Protein AF-A0A3M1CBN5-F1 (afdb_monomer)

Nearest PDB structures (foldseek):
  1etv-assembly1_B  TM=9.503E-01  e=2.773E-01  Escherichia coli
  1etk-assembly1_B  TM=9.515E-01  e=4.897E-01  Escherichia coli
  2m8g-assembly1_X  TM=6.775E-01  e=3.901E-01  Aquifex aeolicus VF5
  5ds9-assembly1_A  TM=5.139E-01  e=1.662E-01  Escherichia coli K-12

Foldseek 3Di:
DDDDDDDDDPVRVVVLVVPPVSVCLAVPPDDDDDPDDDDDDPRPPDDPDCPPDPPPPPPPCDPDDPLRVVVVLLLVLLLVVQNPLVRSCVVVVHDSVVSVVSCVVSVPDSNVSNVVVVVVVVD

pLDDT: mean 74.81, std 18.75, range [39.06, 97.5]

Sequence (123 aa):
MGLVVHAYSTFEWSRKMMDPQFLSWLNGSSAAPVLSGGGETGGAKILPFPSAGVKADREESKVKTINELERIAIENAIYEYKGNLTEAAKALGIGRATLYRKVKLYNIDPADARNKRREKKVA

Mean predicted aligned error: 16.4 Å

Structure (mmCIF, N/CA/C/O backbone):
data_AF-A0A3M1CBN5-F1
#
_entry.id   AF-A0A3M1CBN5-F1
#
loop_
_atom_site.group_PDB
_atom_site.id
_atom_site.type_symbol
_atom_site.label_atom_id
_atom_site.label_alt_id
_atom_site.label_comp_id
_atom_site.label_asym_id
_atom_site.label_entity_id
_atom_site.label_seq_id
_atom_site.pdbx_PDB_ins_code
_atom_site.Cartn_x
_atom_site.Cartn_y
_atom_site.Cartn_z
_atom_site.occupancy
_atom_site.B_iso_or_equiv
_atom_site.auth_seq_id
_atom_site.auth_comp_id
_atom_site.auth_asym_id
_atom_site.auth_atom_id
_atom_site.pdbx_PDB_model_num
ATOM 1 N N . MET A 1 1 ? -16.125 47.165 7.729 1.00 43.09 1 MET A N 1
ATOM 2 C CA . MET A 1 1 ? -15.520 45.836 7.483 1.00 43.09 1 MET A CA 1
ATOM 3 C C . MET A 1 1 ? -14.351 45.660 8.443 1.00 43.09 1 MET A C 1
ATOM 5 O O . MET A 1 1 ? -13.242 46.045 8.106 1.00 43.09 1 MET A O 1
ATOM 9 N N . GLY A 1 2 ? -14.599 45.180 9.662 1.00 52.47 2 GLY A N 1
ATOM 10 C CA . GLY A 1 2 ? -13.550 44.942 10.659 1.00 52.47 2 GLY A CA 1
ATOM 11 C C . GLY A 1 2 ? -13.657 43.514 11.179 1.00 52.47 2 GLY A C 1
ATOM 12 O O . GLY A 1 2 ? -14.747 43.087 11.547 1.00 52.47 2 GLY A O 1
ATOM 13 N N . LEU A 1 3 ? -12.553 42.769 11.156 1.00 57.75 3 LEU A N 1
ATOM 14 C CA . LEU A 1 3 ? -12.463 41.447 11.771 1.00 57.75 3 LEU A CA 1
ATOM 15 C C . LEU A 1 3 ? -12.130 41.637 13.255 1.00 57.75 3 LEU A C 1
ATOM 17 O O . LEU A 1 3 ? -11.096 42.220 13.575 1.00 57.75 3 LEU A O 1
ATOM 21 N N . VAL A 1 4 ? -12.989 41.151 14.150 1.00 65.44 4 VAL A N 1
ATOM 22 C CA . VAL A 1 4 ? -12.716 41.138 15.593 1.00 65.44 4 VAL A CA 1
ATOM 23 C C . VAL A 1 4 ? -12.204 39.752 15.965 1.00 65.44 4 VAL A C 1
ATOM 25 O O . VAL A 1 4 ? -12.906 38.758 15.789 1.00 65.44 4 VAL A O 1
ATOM 28 N N . VAL A 1 5 ? -10.966 39.682 16.451 1.00 72.25 5 VAL A N 1
ATOM 29 C CA . VAL A 1 5 ? -10.344 38.440 16.923 1.00 72.25 5 VAL A CA 1
ATOM 30 C C . VAL A 1 5 ? -10.367 38.445 18.445 1.00 72.25 5 VAL A C 1
ATOM 32 O O . VAL A 1 5 ? -9.836 39.359 19.072 1.00 72.25 5 VAL A O 1
ATOM 35 N N . HIS A 1 6 ? -10.970 37.418 19.040 1.00 78.06 6 HIS A N 1
ATOM 36 C CA . HIS A 1 6 ? -10.927 37.197 20.482 1.00 78.06 6 HIS A CA 1
ATOM 37 C C . HIS A 1 6 ? -9.929 36.084 20.798 1.00 78.06 6 HIS A C 1
ATOM 39 O O . HIS A 1 6 ? -10.067 34.966 20.305 1.00 78.06 6 HIS A O 1
ATOM 45 N N . ALA A 1 7 ? -8.935 36.389 21.629 1.00 82.50 7 ALA A N 1
ATOM 46 C CA . ALA A 1 7 ? -8.045 35.394 22.211 1.00 82.50 7 ALA A CA 1
ATOM 47 C C . ALA A 1 7 ? -8.586 34.982 23.583 1.00 82.50 7 ALA A C 1
ATOM 49 O O . ALA A 1 7 ? -8.984 35.835 24.377 1.00 82.50 7 ALA A O 1
ATOM 50 N N . TYR A 1 8 ? -8.591 33.681 23.854 1.00 84.12 8 TYR A N 1
ATOM 51 C CA . TYR A 1 8 ? -8.986 33.123 25.142 1.00 84.12 8 TYR A CA 1
ATOM 52 C C . TYR A 1 8 ? -7.855 32.258 25.680 1.00 84.12 8 TYR A C 1
ATOM 54 O O . TYR A 1 8 ? -7.210 31.531 24.920 1.00 84.12 8 TYR A O 1
ATOM 62 N N . SER A 1 9 ? -7.636 32.299 26.991 1.00 90.69 9 SER A N 1
ATOM 63 C CA . SER A 1 9 ? -6.824 31.278 27.650 1.00 90.69 9 SER A CA 1
ATOM 64 C C . SER A 1 9 ? -7.533 29.917 27.625 1.00 90.69 9 SER A C 1
ATOM 66 O O . SER A 1 9 ? -8.752 29.825 27.451 1.00 90.69 9 SER A O 1
ATOM 68 N N . THR A 1 10 ? -6.781 28.836 27.840 1.00 83.19 10 THR A N 1
ATOM 69 C CA . THR A 1 10 ? -7.328 27.467 27.880 1.00 83.19 10 THR A CA 1
ATOM 70 C C . THR A 1 10 ? -8.417 27.305 28.947 1.00 83.19 10 THR A C 1
ATOM 72 O O . THR A 1 10 ? -9.422 26.631 28.716 1.00 83.19 10 THR A O 1
ATOM 75 N N . PHE A 1 11 ? -8.255 27.964 30.098 1.00 87.88 11 PHE A N 1
ATOM 76 C CA . PHE A 1 11 ? -9.223 27.928 31.192 1.00 87.88 11 PHE A CA 1
ATOM 77 C C . PHE A 1 11 ? -10.498 28.718 30.873 1.00 87.88 11 PHE A C 1
ATOM 79 O O . PHE A 1 11 ? -11.605 28.221 31.083 1.00 87.88 11 PHE A O 1
ATOM 86 N N . GLU A 1 12 ? -10.365 29.923 30.318 1.00 82.38 12 GLU A N 1
ATOM 87 C CA . GLU A 1 12 ? -11.518 30.733 29.909 1.00 82.38 12 GLU A CA 1
ATOM 88 C C . GLU A 1 12 ? -12.314 30.062 28.795 1.00 82.38 12 GLU A C 1
ATOM 90 O O . GLU A 1 12 ? -13.541 30.083 28.828 1.00 82.38 12 GLU A O 1
ATOM 95 N N . TRP A 1 13 ? -11.628 29.424 27.843 1.00 84.31 13 TRP A N 1
ATOM 96 C CA . TRP A 1 13 ? -12.266 28.655 26.780 1.00 84.31 13 TRP A CA 1
ATOM 97 C C . TRP A 1 13 ? -13.092 27.493 27.339 1.00 84.31 13 TRP A C 1
ATOM 99 O O . TRP A 1 13 ? -14.258 27.336 26.986 1.00 84.31 13 TRP A O 1
ATOM 109 N N . SER A 1 14 ? -12.514 26.717 28.262 1.00 85.44 14 SER A N 1
ATOM 110 C CA . SER A 1 14 ? -13.203 25.606 28.931 1.00 85.44 14 SER A CA 1
ATOM 111 C C . SER A 1 14 ? -14.436 26.083 29.704 1.00 85.44 14 SER A C 1
ATOM 113 O O . SER A 1 14 ? -15.520 25.514 29.586 1.00 85.44 14 SER A O 1
ATOM 115 N N . ARG A 1 15 ? -14.308 27.196 30.434 1.00 85.25 15 ARG A N 1
ATOM 116 C CA . ARG A 1 15 ? -15.423 27.789 31.175 1.00 85.25 15 ARG A CA 1
ATOM 117 C C . ARG A 1 15 ? -16.523 28.310 30.250 1.00 85.25 15 ARG A C 1
ATOM 119 O O . ARG A 1 15 ? -17.696 28.114 30.543 1.00 85.25 15 ARG A O 1
ATOM 126 N N . LYS A 1 16 ? -16.164 28.950 29.135 1.00 80.88 16 LYS A N 1
ATOM 127 C CA . LYS A 1 16 ? -17.125 29.455 28.145 1.00 80.88 16 LYS A CA 1
ATOM 128 C C . LYS A 1 16 ? -17.818 28.332 27.376 1.00 80.88 16 LYS A C 1
ATOM 130 O O . LYS A 1 16 ? -18.997 28.457 27.087 1.00 80.88 16 LYS A O 1
ATOM 135 N N . MET A 1 17 ? -17.148 27.209 27.118 1.00 78.75 17 MET A N 1
ATOM 136 C CA . MET A 1 17 ? -17.770 26.005 26.543 1.00 78.75 17 MET A CA 1
ATOM 137 C C . MET A 1 17 ? -18.893 25.422 27.417 1.00 78.75 17 MET A C 1
ATOM 139 O O . MET A 1 17 ? -19.701 24.648 26.919 1.00 78.75 17 MET A O 1
ATOM 143 N N . MET A 1 18 ? -18.968 25.780 28.701 1.00 79.06 18 MET A N 1
ATOM 144 C CA . MET A 1 18 ? -20.075 25.399 29.587 1.00 79.06 18 MET A CA 1
ATOM 145 C C . MET A 1 18 ? -21.245 26.400 29.546 1.00 79.06 18 MET A C 1
ATOM 147 O O . MET A 1 18 ? -22.290 26.130 30.132 1.00 79.06 18 MET A O 1
ATOM 151 N N . ASP A 1 19 ? -21.087 27.550 28.880 1.00 79.06 19 ASP A N 1
ATOM 152 C CA . ASP A 1 19 ? -22.127 28.568 28.726 1.00 79.06 19 ASP A CA 1
ATOM 153 C C . ASP A 1 19 ? -22.982 28.277 27.473 1.00 79.06 19 ASP A C 1
ATOM 155 O O . ASP A 1 19 ? -22.473 28.331 26.345 1.00 79.06 19 ASP A O 1
ATOM 159 N N . PRO A 1 20 ? -24.294 28.010 27.625 1.00 72.25 20 PRO A N 1
ATOM 160 C CA . PRO A 1 20 ? -25.192 27.751 26.501 1.00 72.25 20 PRO A CA 1
ATOM 161 C C . PRO A 1 20 ? -25.256 28.893 25.476 1.00 72.25 20 PRO A C 1
ATOM 163 O O . PRO A 1 20 ? -25.473 28.644 24.290 1.00 72.25 20 PRO A O 1
ATOM 166 N N . GLN A 1 21 ? -25.057 30.144 25.907 1.00 71.81 21 GLN A N 1
ATOM 167 C CA . GLN A 1 21 ? -25.093 31.308 25.017 1.00 71.81 21 GLN A CA 1
ATOM 168 C C . GLN A 1 21 ? -23.837 31.385 24.148 1.00 71.81 21 GLN A C 1
ATOM 170 O O . GLN A 1 21 ? -23.920 31.654 22.949 1.00 71.81 21 GLN A O 1
ATOM 175 N N . PHE A 1 22 ? -22.676 31.073 24.727 1.00 75.31 22 PHE A N 1
ATOM 176 C CA . PHE A 1 22 ? -21.420 30.980 23.988 1.00 75.31 22 PHE A CA 1
ATOM 177 C C . PHE A 1 22 ? -21.443 29.829 22.979 1.00 75.31 22 PHE A C 1
ATOM 179 O O . PHE A 1 22 ? -21.022 30.001 21.838 1.00 75.31 22 PHE A O 1
ATOM 186 N N . LEU A 1 23 ? -22.000 28.676 23.359 1.00 66.94 23 LEU A N 1
ATOM 187 C CA . LEU A 1 23 ? -22.176 27.546 22.445 1.00 66.94 23 LEU A CA 1
ATOM 188 C C . LEU A 1 23 ? -23.135 27.869 21.289 1.00 66.94 23 LEU A C 1
ATOM 190 O O . LEU A 1 23 ? -22.876 27.470 20.156 1.00 66.94 23 LEU A O 1
ATOM 194 N N . SER A 1 24 ? -24.211 28.619 21.546 1.00 66.50 24 SER A N 1
ATOM 195 C CA . SER A 1 24 ? -25.129 29.102 20.502 1.00 66.50 24 SER A CA 1
ATOM 196 C C . SER A 1 24 ? -24.437 30.065 19.525 1.00 66.50 24 SER A C 1
ATOM 198 O O . SER A 1 24 ? -24.616 29.963 18.310 1.00 66.50 24 SER A O 1
ATOM 200 N N . TRP A 1 25 ? -23.580 30.949 20.048 1.00 66.31 25 TRP A N 1
ATOM 201 C CA . TRP A 1 25 ? -22.747 31.858 19.256 1.00 66.31 25 TRP A CA 1
ATOM 202 C C . TRP A 1 25 ? -21.706 31.120 18.394 1.00 66.31 25 TRP A C 1
ATOM 204 O O . TRP A 1 25 ? -2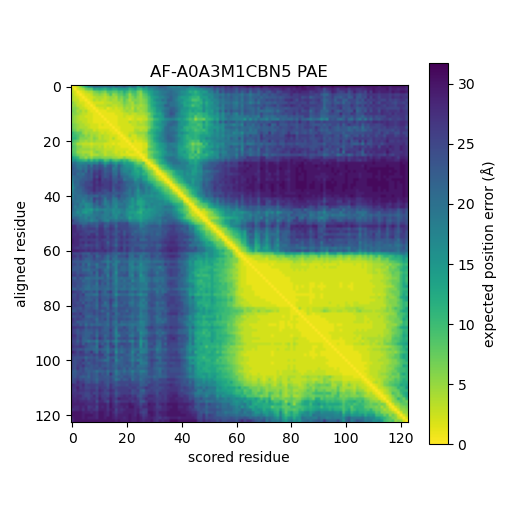1.491 31.505 17.245 1.00 66.31 25 TRP A O 1
ATOM 214 N N . LEU A 1 26 ? -21.105 30.038 18.907 1.00 68.50 26 LEU A N 1
ATOM 215 C CA . LEU A 1 26 ? -20.178 29.180 18.155 1.00 68.50 26 LEU A CA 1
ATOM 216 C C . LEU A 1 26 ? -20.888 28.342 17.077 1.00 68.50 26 LEU A C 1
ATOM 218 O O . LEU A 1 26 ? -20.392 28.232 15.959 1.00 68.50 26 LEU A O 1
ATOM 222 N N . ASN A 1 27 ? -22.046 27.756 17.391 1.00 65.00 27 ASN A N 1
ATOM 223 C CA . ASN A 1 27 ? -22.765 26.854 16.482 1.00 65.00 27 ASN A CA 1
ATOM 224 C C . ASN A 1 27 ? -23.556 27.574 15.383 1.00 65.00 27 ASN A C 1
ATOM 226 O O . ASN A 1 27 ? -24.178 26.909 14.556 1.00 65.00 27 ASN A O 1
ATOM 230 N N . GLY A 1 28 ? -23.525 28.910 15.350 1.00 61.81 28 GLY A N 1
ATOM 231 C CA . GLY A 1 28 ? -24.075 29.683 14.244 1.00 61.81 28 GLY A CA 1
ATOM 232 C C . GLY A 1 28 ? -25.560 29.416 14.008 1.00 61.81 28 GLY A C 1
ATOM 233 O O . GLY A 1 28 ? -25.963 29.230 12.863 1.00 61.81 28 GLY A O 1
ATOM 234 N N . SER A 1 29 ? -26.384 29.402 15.063 1.00 53.50 29 SER A N 1
ATOM 235 C CA . SER A 1 29 ? -27.849 29.376 14.929 1.00 53.50 29 SER A CA 1
ATOM 236 C C . SER A 1 29 ? -28.389 30.724 14.430 1.00 53.50 29 SER A C 1
ATOM 238 O O . SER A 1 29 ? -29.187 31.387 15.085 1.00 53.50 29 S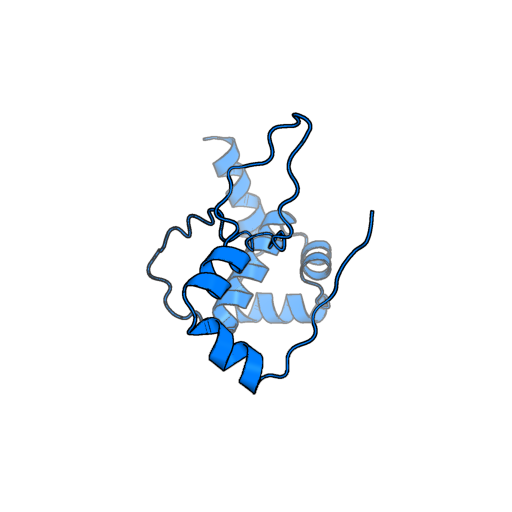ER A O 1
ATOM 240 N N . SER A 1 30 ? -27.965 31.128 13.238 1.00 48.47 30 SER A N 1
ATOM 241 C CA . SER A 1 30 ? -28.769 31.911 12.313 1.00 48.47 30 SER A CA 1
ATOM 242 C C . SER A 1 30 ? -28.591 31.288 10.930 1.00 48.47 30 SER A C 1
ATOM 244 O O . SER A 1 30 ? -27.500 30.876 10.541 1.00 48.47 30 SER A O 1
ATOM 246 N N . ALA A 1 31 ? -29.723 31.098 10.257 1.00 42.22 31 ALA A N 1
ATOM 247 C CA . ALA A 1 31 ? -29.880 30.310 9.045 1.00 42.22 31 ALA A CA 1
ATOM 248 C C . ALA A 1 31 ? -28.803 30.578 7.976 1.00 42.22 31 ALA A C 1
ATOM 250 O O . ALA A 1 31 ? -28.245 31.670 7.880 1.00 42.22 31 ALA A O 1
ATOM 251 N N . ALA A 1 32 ? -28.556 29.549 7.161 1.00 41.06 32 ALA A N 1
ATOM 252 C CA . ALA A 1 32 ? -27.677 29.541 5.994 1.00 41.06 32 ALA A CA 1
ATOM 253 C C . ALA A 1 32 ? -27.636 30.885 5.231 1.00 41.06 32 ALA A C 1
ATOM 255 O O . ALA A 1 32 ? -28.662 31.557 5.114 1.00 41.06 32 ALA A O 1
ATOM 256 N N . PRO A 1 33 ? -26.484 31.273 4.652 1.00 43.47 33 PRO A N 1
ATOM 257 C CA . PRO A 1 33 ? -26.355 32.561 3.989 1.00 43.47 33 PRO A CA 1
ATOM 258 C C . PRO A 1 33 ? -27.233 32.601 2.730 1.00 43.47 33 PRO A C 1
ATOM 260 O O . PRO A 1 33 ? -26.861 32.078 1.683 1.00 43.47 33 PRO A O 1
ATOM 263 N N . VAL A 1 34 ? -28.389 33.255 2.827 1.00 40.31 34 VAL A N 1
ATOM 264 C CA . VAL A 1 34 ? -29.068 33.857 1.679 1.00 40.31 34 VAL A CA 1
ATOM 265 C C . VAL A 1 34 ? -28.368 35.185 1.403 1.00 40.31 34 VAL A C 1
ATOM 267 O O . VAL A 1 34 ? -28.182 36.000 2.305 1.00 40.31 34 VAL A O 1
ATOM 270 N N . LEU A 1 35 ? -27.961 35.399 0.152 1.00 39.34 35 LEU A N 1
ATOM 271 C CA . LEU A 1 35 ? -27.489 36.690 -0.337 1.00 39.34 35 LEU A CA 1
ATOM 272 C C . LEU A 1 35 ? -28.685 37.653 -0.397 1.00 39.34 35 LEU A C 1
ATOM 274 O O . LEU A 1 35 ? -29.315 37.811 -1.436 1.00 39.34 35 LEU A O 1
ATOM 278 N N . SER A 1 36 ? -29.029 38.263 0.732 1.00 39.06 36 SER A N 1
ATOM 279 C CA . SER A 1 36 ? -29.925 39.413 0.789 1.00 39.06 36 SER A CA 1
ATOM 280 C C . SER A 1 36 ? -29.440 40.347 1.888 1.00 39.06 36 SER A C 1
ATOM 282 O O . SER A 1 36 ? -29.029 39.904 2.959 1.00 39.06 36 SER A O 1
ATOM 284 N N . GLY A 1 37 ? -29.376 41.632 1.557 1.00 40.97 37 GLY A N 1
ATOM 285 C CA . GLY A 1 37 ? -28.742 42.659 2.368 1.00 40.97 37 GLY A CA 1
ATOM 286 C C . GLY A 1 37 ? -29.373 42.852 3.747 1.00 40.97 37 GLY A C 1
ATOM 287 O O . GLY A 1 37 ? -30.565 42.641 3.943 1.00 40.97 37 GLY A O 1
ATOM 288 N N . GLY A 1 38 ? -28.542 43.348 4.665 1.00 45.69 38 GLY A N 1
ATOM 289 C CA . GLY A 1 38 ? -28.954 43.916 5.948 1.00 45.69 38 GLY A CA 1
ATOM 290 C C . GLY A 1 38 ? -29.064 42.893 7.076 1.00 45.69 38 GLY A C 1
ATOM 291 O O . GLY A 1 38 ? -30.037 42.156 7.166 1.00 45.69 38 GLY A O 1
ATOM 292 N N . GLY A 1 39 ? -28.083 42.888 7.980 1.00 40.12 39 GLY A N 1
ATOM 293 C CA . GLY A 1 39 ? -28.158 42.104 9.212 1.00 40.12 39 GLY A CA 1
ATOM 294 C C . GLY A 1 39 ? -26.805 41.949 9.888 1.00 40.12 39 GLY A C 1
ATOM 295 O O . GLY A 1 39 ? -26.034 41.052 9.559 1.00 40.12 39 GLY A O 1
ATOM 296 N N . GLU A 1 40 ? -26.512 42.839 10.831 1.00 51.81 40 GLU A N 1
ATOM 297 C CA . GLU A 1 40 ? -25.357 42.750 11.717 1.00 51.81 40 GLU A CA 1
ATOM 298 C C . GLU A 1 40 ? -25.563 41.605 12.719 1.00 51.81 40 GLU A C 1
ATOM 300 O O . GLU A 1 40 ? -26.308 41.743 13.684 1.00 51.81 40 GLU A O 1
ATOM 305 N N . THR A 1 41 ? -24.898 40.466 12.524 1.00 44.41 41 THR A N 1
ATOM 306 C CA . THR A 1 41 ? -24.715 39.481 13.599 1.00 44.41 41 THR A CA 1
ATOM 307 C C . THR A 1 41 ? -23.279 38.982 13.583 1.00 44.41 41 THR A C 1
ATOM 309 O O . THR A 1 41 ? -22.884 38.203 12.714 1.00 44.41 41 THR A O 1
ATOM 312 N N . GLY A 1 42 ? -22.490 39.460 14.548 1.00 52.03 42 GLY A N 1
ATOM 313 C CA . GLY A 1 42 ? -21.107 39.055 14.798 1.00 52.03 42 GLY A CA 1
ATOM 314 C C . GLY A 1 42 ? -21.004 37.646 15.381 1.00 52.03 42 GLY A C 1
ATOM 315 O O . GLY A 1 42 ? -20.533 37.487 16.500 1.00 52.03 42 GLY A O 1
ATOM 316 N N . GLY A 1 43 ? -21.467 36.637 14.644 1.00 53.41 43 GLY A N 1
ATOM 317 C CA . GLY A 1 43 ? -21.250 35.219 14.932 1.00 53.41 43 GLY A CA 1
ATOM 318 C C . GLY A 1 43 ? -20.019 34.712 14.188 1.00 53.41 43 GLY A C 1
ATOM 319 O O . GLY A 1 43 ? -19.869 34.965 12.990 1.00 53.41 43 GLY A O 1
ATOM 320 N N . ALA A 1 44 ? -19.117 34.011 14.875 1.00 53.62 44 ALA A N 1
ATOM 321 C CA . ALA A 1 44 ? -17.993 33.360 14.214 1.00 53.62 44 ALA A CA 1
ATOM 322 C C . ALA A 1 44 ? -18.528 32.301 13.232 1.00 53.62 44 ALA A C 1
ATOM 324 O O . ALA A 1 44 ? -19.191 31.352 13.638 1.00 53.62 44 ALA A O 1
ATOM 325 N N . LYS A 1 45 ? -18.235 32.440 11.931 1.00 61.75 45 LYS A N 1
ATOM 326 C CA . LYS A 1 45 ? -18.476 31.372 10.949 1.00 61.75 45 LYS A CA 1
ATOM 327 C C . LYS A 1 45 ? -17.493 30.233 11.208 1.00 61.75 45 LYS A C 1
ATOM 329 O O . LYS A 1 45 ? -16.419 30.192 10.612 1.00 61.75 45 LYS A O 1
ATOM 334 N N . ILE A 1 46 ? -17.848 29.311 12.095 1.00 60.34 46 ILE A N 1
ATOM 335 C CA . ILE A 1 46 ? -17.144 28.036 12.197 1.00 60.34 46 ILE A CA 1
ATOM 336 C C . ILE A 1 46 ? -17.561 27.214 10.984 1.00 60.34 46 ILE A C 1
ATOM 338 O O . ILE A 1 46 ? -18.732 26.877 10.821 1.00 60.34 46 ILE A O 1
ATOM 342 N N . LEU A 1 47 ? -16.609 26.914 10.103 1.00 64.44 47 LEU A N 1
ATOM 343 C CA . LEU A 1 47 ? -16.824 25.887 9.095 1.00 64.44 47 LEU A CA 1
ATOM 344 C C . LEU A 1 47 ? -16.867 24.551 9.846 1.00 64.44 47 LEU A C 1
ATOM 346 O O . LEU A 1 47 ? -15.854 24.193 10.456 1.00 64.44 47 LEU A O 1
ATOM 350 N N . PRO A 1 48 ? -17.998 23.821 9.860 1.00 62.28 48 PRO A N 1
ATOM 351 C CA . PRO A 1 48 ? -17.997 22.478 10.411 1.00 62.28 48 PRO A CA 1
ATOM 352 C C . PRO A 1 48 ? -16.947 21.673 9.647 1.00 62.28 48 PRO A C 1
ATOM 354 O O . PRO A 1 48 ? -16.907 21.709 8.413 1.00 62.28 48 PRO A O 1
ATOM 357 N N . PHE A 1 49 ? -16.077 20.965 10.373 1.00 56.41 49 PHE A N 1
ATOM 358 C CA . PHE A 1 49 ? -15.207 19.988 9.730 1.00 56.41 49 PHE A CA 1
ATOM 359 C C . PHE A 1 49 ? -16.093 19.061 8.897 1.00 56.41 49 PHE A C 1
ATOM 361 O O . PHE A 1 49 ? -17.153 18.661 9.390 1.00 56.41 49 PHE A O 1
ATOM 368 N N . PRO A 1 50 ? -15.710 18.726 7.655 1.00 62.53 50 PRO A N 1
ATOM 369 C CA . PRO A 1 50 ? -16.461 17.781 6.853 1.00 62.53 50 PRO A CA 1
ATOM 370 C C . PRO A 1 50 ? -16.408 16.407 7.535 1.00 62.53 50 PRO A C 1
ATOM 372 O O . PRO A 1 50 ? -15.581 15.565 7.215 1.00 62.53 50 PRO A O 1
ATOM 375 N N . SER A 1 51 ? -17.314 16.163 8.482 1.00 57.91 51 SER A N 1
ATOM 376 C CA . SER A 1 51 ? -17.707 14.818 8.908 1.00 57.91 51 SER A CA 1
ATOM 377 C C . SER A 1 51 ? -18.703 14.207 7.918 1.00 57.91 51 SER A C 1
ATOM 379 O O . SER A 1 51 ? -19.216 13.111 8.136 1.00 57.91 51 SER A O 1
ATOM 381 N N . ALA A 1 52 ? -18.977 14.924 6.820 1.00 52.50 52 ALA A N 1
ATOM 382 C CA . ALA A 1 52 ? -19.868 14.535 5.751 1.00 52.50 52 ALA A CA 1
ATOM 383 C C . ALA A 1 52 ? -19.436 13.197 5.136 1.00 52.50 52 ALA A C 1
ATOM 385 O O . ALA A 1 52 ? -18.587 13.128 4.253 1.00 52.50 52 ALA A O 1
ATOM 386 N N . GLY A 1 53 ? -20.098 12.132 5.579 1.00 52.09 53 GLY A N 1
ATOM 387 C CA . GLY A 1 53 ? -20.569 11.104 4.664 1.00 52.09 53 GLY A CA 1
ATOM 388 C C . GLY A 1 53 ? -19.527 10.139 4.117 1.00 52.09 53 GLY A C 1
ATOM 389 O O . GLY A 1 53 ? -19.770 9.569 3.055 1.00 52.09 53 GLY A O 1
ATOM 390 N N . VAL A 1 54 ? -18.446 9.842 4.844 1.00 53.97 54 VAL A N 1
ATOM 391 C CA . VAL A 1 54 ? -17.874 8.500 4.688 1.00 53.97 54 VAL A CA 1
ATOM 392 C C . VAL A 1 54 ? -18.923 7.564 5.278 1.00 53.97 54 VAL A C 1
ATOM 394 O O . VAL A 1 54 ? -18.973 7.346 6.489 1.00 53.97 54 VAL A O 1
ATOM 397 N N . LYS A 1 55 ? -19.814 7.049 4.422 1.00 53.88 55 LYS A N 1
ATOM 398 C CA . LYS A 1 55 ? -20.454 5.757 4.653 1.00 53.88 55 LYS A CA 1
ATOM 399 C C . LYS A 1 55 ? -19.297 4.771 4.731 1.00 53.88 55 LYS A C 1
ATOM 401 O O . LYS A 1 55 ? -18.901 4.176 3.742 1.00 53.88 55 LYS A O 1
ATOM 406 N N . ALA A 1 56 ? -18.650 4.727 5.890 1.00 54.72 56 ALA A N 1
ATOM 407 C CA . ALA A 1 56 ? -17.830 3.609 6.254 1.00 54.72 56 ALA A CA 1
ATOM 408 C C . ALA A 1 56 ? -18.858 2.501 6.337 1.00 54.72 56 ALA A C 1
ATOM 410 O O . ALA A 1 56 ? -19.642 2.449 7.288 1.00 54.72 56 ALA A O 1
ATOM 411 N N . ASP A 1 57 ? -18.930 1.716 5.272 1.00 52.78 57 ASP A N 1
ATOM 412 C CA . ASP A 1 57 ? -19.435 0.364 5.314 1.00 52.78 57 ASP A CA 1
ATOM 413 C C . ASP A 1 57 ? -18.693 -0.248 6.501 1.00 52.78 57 ASP A C 1
ATOM 415 O O . ASP A 1 57 ? -17.518 -0.604 6.406 1.00 52.78 57 ASP A O 1
ATOM 419 N N . ARG A 1 58 ? -19.304 -0.184 7.690 1.00 53.25 58 ARG A N 1
ATOM 420 C CA . ARG A 1 58 ? -18.752 -0.756 8.911 1.00 53.25 58 ARG A CA 1
ATOM 421 C C . ARG A 1 58 ? -18.933 -2.258 8.760 1.00 53.25 58 ARG A C 1
ATOM 423 O O . ARG A 1 58 ? -19.723 -2.871 9.465 1.00 53.25 58 ARG A O 1
ATOM 430 N N . GLU A 1 59 ? -18.204 -2.840 7.811 1.00 60.59 59 GLU A N 1
ATOM 431 C CA . GLU A 1 59 ? -17.605 -4.133 8.050 1.00 60.59 59 GLU A CA 1
ATOM 432 C C . GLU A 1 59 ? -16.863 -3.961 9.369 1.00 60.59 59 GLU A C 1
ATOM 434 O O . GLU A 1 59 ? -16.040 -3.052 9.506 1.00 60.59 59 GLU A O 1
ATOM 439 N N . GLU A 1 60 ? -17.295 -4.727 10.363 1.00 59.41 60 GLU A N 1
ATOM 440 C CA . GLU A 1 60 ? -16.762 -4.790 11.713 1.00 59.41 60 GLU A CA 1
ATOM 441 C C . GLU A 1 60 ? -15.253 -4.536 11.673 1.00 59.41 60 GLU A C 1
ATOM 443 O O . GLU A 1 60 ? -14.476 -5.379 11.223 1.00 59.41 60 GLU A O 1
ATOM 448 N N . SER A 1 61 ? -14.848 -3.303 12.006 1.00 63.50 61 SER A N 1
ATOM 449 C CA . SER A 1 61 ? -13.499 -2.813 11.744 1.00 63.50 61 SER A CA 1
ATOM 450 C C . SER A 1 61 ? -12.571 -3.423 12.780 1.00 63.50 61 SER A C 1
ATOM 452 O O . SER A 1 61 ? -12.161 -2.776 13.746 1.00 63.50 61 SER A O 1
ATOM 454 N N . LYS A 1 62 ? -12.292 -4.714 12.616 1.00 79.88 62 LYS A N 1
ATOM 455 C CA . LYS A 1 62 ? -11.293 -5.420 13.388 1.00 79.88 62 LYS A CA 1
ATOM 456 C C . LYS A 1 62 ? -9.988 -4.670 13.191 1.00 79.88 62 LYS A C 1
ATOM 458 O O . LYS A 1 62 ? -9.641 -4.292 12.069 1.00 79.88 62 LYS A O 1
ATOM 463 N N . VAL A 1 63 ? -9.285 -4.424 14.291 1.00 85.69 63 VAL A N 1
ATOM 464 C CA . VAL A 1 63 ? -7.979 -3.771 14.248 1.00 85.69 63 VAL A CA 1
ATOM 465 C C . VAL A 1 63 ? -7.060 -4.645 13.399 1.00 85.69 63 VAL A C 1
ATOM 467 O O . VAL A 1 63 ? -6.679 -5.742 13.810 1.00 85.69 63 VAL A O 1
ATOM 470 N N . LYS A 1 64 ? -6.757 -4.177 12.187 1.00 89.38 64 LYS A N 1
ATOM 471 C CA . LYS A 1 64 ? -5.827 -4.844 11.278 1.00 89.38 64 LYS A CA 1
ATOM 472 C C . LYS A 1 64 ? -4.410 -4.571 11.743 1.00 89.38 64 LYS A C 1
ATOM 474 O O . LYS A 1 64 ? -4.085 -3.474 12.201 1.00 89.38 64 LYS A O 1
ATOM 479 N N . THR A 1 65 ? -3.555 -5.574 11.612 1.00 94.25 65 THR A N 1
ATOM 480 C CA . THR A 1 65 ? -2.130 -5.382 11.890 1.00 94.25 65 THR A CA 1
ATOM 481 C C . THR A 1 65 ? -1.501 -4.513 10.805 1.00 94.25 65 THR A C 1
ATOM 483 O O . THR A 1 65 ? -1.977 -4.470 9.669 1.00 94.25 65 THR A O 1
ATOM 486 N N . ILE A 1 66 ? -0.385 -3.858 11.127 1.00 94.56 66 ILE A N 1
ATOM 487 C CA . ILE A 1 66 ? 0.351 -3.060 10.139 1.00 94.56 66 ILE A CA 1
ATOM 488 C C . ILE A 1 66 ? 0.767 -3.895 8.919 1.00 94.56 66 ILE A C 1
ATOM 490 O O . ILE A 1 66 ? 0.670 -3.428 7.790 1.00 94.56 66 ILE A O 1
ATOM 494 N N . ASN A 1 67 ? 1.139 -5.159 9.138 1.00 93.94 67 ASN A N 1
ATOM 495 C CA . ASN A 1 67 ? 1.526 -6.087 8.076 1.00 93.94 67 ASN A CA 1
ATOM 496 C C . ASN A 1 67 ? 0.366 -6.389 7.122 1.00 93.94 67 ASN A C 1
ATOM 498 O O . ASN A 1 67 ? 0.570 -6.544 5.923 1.00 93.94 67 ASN A O 1
ATOM 502 N N . GLU A 1 68 ? -0.854 -6.476 7.647 1.00 92.69 68 GLU A N 1
ATOM 503 C CA . GLU A 1 68 ? -2.045 -6.734 6.843 1.00 92.69 68 GLU A CA 1
ATOM 504 C C . GLU A 1 68 ? -2.441 -5.508 6.018 1.00 92.69 68 GLU A C 1
ATOM 506 O O . GLU A 1 68 ? -2.715 -5.631 4.825 1.00 92.69 68 GLU A O 1
ATOM 511 N N . LEU A 1 69 ? -2.402 -4.319 6.625 1.00 94.31 69 LEU A N 1
ATOM 512 C CA . LEU A 1 69 ? -2.628 -3.061 5.909 1.00 94.31 69 LEU A CA 1
ATOM 513 C C . LEU A 1 69 ? -1.597 -2.861 4.797 1.00 94.31 69 LEU A C 1
ATOM 515 O O . LEU A 1 69 ? -1.949 -2.475 3.684 1.00 94.31 69 LEU A O 1
ATOM 519 N N . GLU A 1 70 ? -0.336 -3.175 5.079 1.00 95.62 70 GLU A N 1
ATOM 520 C CA . GLU A 1 70 ? 0.735 -3.097 4.097 1.00 95.62 70 GLU A CA 1
ATOM 521 C C . GLU A 1 70 ? 0.549 -4.101 2.957 1.00 95.62 70 GLU A C 1
ATOM 523 O O . GLU A 1 70 ? 0.683 -3.731 1.790 1.00 95.62 70 GLU A O 1
ATOM 528 N N . ARG A 1 71 ? 0.184 -5.350 3.269 1.00 95.12 71 ARG A N 1
ATOM 529 C CA . ARG A 1 71 ? -0.141 -6.358 2.254 1.00 95.12 71 ARG A CA 1
ATOM 530 C C . ARG A 1 71 ? -1.246 -5.857 1.322 1.00 95.12 71 ARG A C 1
ATOM 532 O O . ARG A 1 71 ? -1.071 -5.902 0.107 1.00 95.12 71 ARG A O 1
ATOM 539 N N . ILE A 1 72 ? -2.342 -5.340 1.880 1.00 94.12 72 ILE A N 1
ATOM 540 C CA . ILE A 1 72 ? -3.470 -4.799 1.105 1.00 94.12 72 ILE A CA 1
ATOM 541 C C . ILE A 1 72 ? -3.009 -3.633 0.219 1.00 94.12 72 ILE A C 1
ATOM 543 O O . ILE A 1 72 ? -3.354 -3.579 -0.960 1.00 94.12 72 ILE A O 1
ATOM 547 N N . ALA A 1 73 ? -2.201 -2.716 0.756 1.00 95.31 73 ALA A N 1
ATOM 548 C CA . ALA A 1 73 ? -1.673 -1.588 -0.009 1.00 95.31 73 ALA A CA 1
ATOM 549 C C . ALA A 1 73 ? -0.799 -2.047 -1.191 1.00 95.31 73 ALA A C 1
ATOM 551 O O . ALA A 1 73 ? -0.944 -1.536 -2.302 1.00 95.31 73 ALA A O 1
ATOM 552 N N . ILE A 1 74 ? 0.068 -3.042 -0.975 1.00 95.19 74 ILE A N 1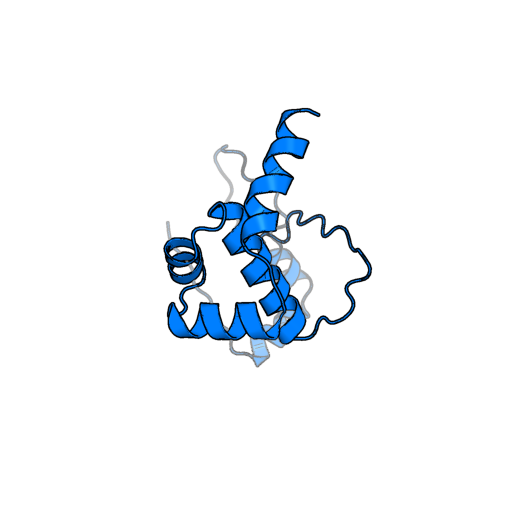
ATOM 553 C CA . ILE A 1 74 ? 0.933 -3.604 -2.019 1.00 95.19 74 ILE A CA 1
ATOM 554 C C . ILE A 1 74 ? 0.113 -4.311 -3.099 1.00 95.19 74 ILE A C 1
ATOM 556 O O . ILE A 1 74 ? 0.353 -4.080 -4.284 1.00 95.19 74 ILE A O 1
ATOM 560 N N . GLU A 1 75 ? -0.860 -5.140 -2.719 1.00 94.06 75 GLU A N 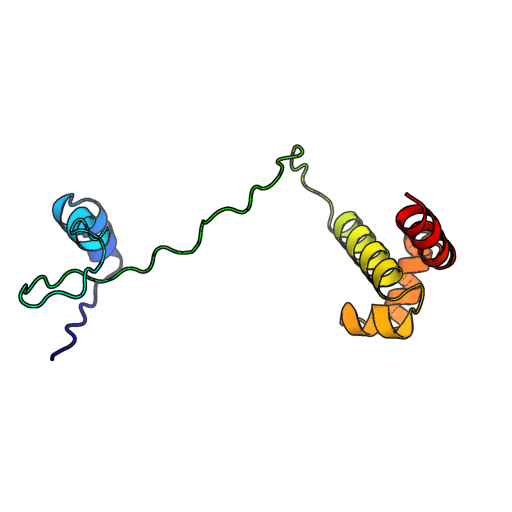1
ATOM 561 C CA . GLU A 1 75 ? -1.743 -5.825 -3.670 1.00 94.06 75 GLU A CA 1
ATOM 562 C C . GLU A 1 75 ? -2.526 -4.827 -4.530 1.00 94.06 75 GLU A C 1
ATOM 564 O O . GLU A 1 75 ? -2.561 -4.960 -5.756 1.00 94.06 75 GLU A O 1
ATOM 569 N N . ASN A 1 76 ? -3.085 -3.787 -3.906 1.00 93.44 76 ASN A N 1
ATOM 570 C CA . ASN A 1 76 ? -3.824 -2.739 -4.605 1.00 93.44 76 ASN A CA 1
ATOM 571 C C . ASN A 1 76 ? -2.935 -1.978 -5.594 1.00 93.44 76 ASN A C 1
ATOM 573 O O . ASN A 1 76 ? -3.319 -1.816 -6.751 1.00 93.44 76 ASN A O 1
ATOM 577 N N . ALA A 1 77 ? -1.729 -1.581 -5.181 1.00 95.12 77 ALA A N 1
ATOM 578 C CA . ALA A 1 77 ? -0.793 -0.899 -6.069 1.00 95.12 77 ALA A CA 1
ATOM 579 C C . ALA A 1 77 ? -0.381 -1.797 -7.249 1.00 95.12 77 ALA A C 1
ATOM 581 O O . ALA A 1 77 ? -0.412 -1.377 -8.404 1.00 95.12 77 ALA A O 1
ATOM 582 N N . ILE A 1 78 ? -0.038 -3.063 -7.003 1.00 93.69 78 ILE A N 1
ATOM 583 C CA . ILE A 1 78 ? 0.327 -3.997 -8.080 1.00 93.69 78 ILE A CA 1
ATOM 584 C C . ILE A 1 78 ? -0.840 -4.182 -9.057 1.00 93.69 78 ILE A C 1
ATOM 586 O O . ILE A 1 78 ? -0.619 -4.211 -10.271 1.00 93.69 78 ILE A O 1
ATOM 590 N N . TYR A 1 79 ? -2.072 -4.265 -8.553 1.00 91.31 79 TYR A N 1
ATOM 591 C CA . TYR A 1 79 ? -3.274 -4.349 -9.377 1.00 91.31 79 TYR A CA 1
ATOM 592 C C . TYR A 1 79 ? -3.486 -3.096 -10.236 1.00 91.31 79 TYR A C 1
ATOM 594 O O . TYR A 1 79 ? -3.667 -3.202 -11.452 1.00 91.31 79 TYR A O 1
ATOM 602 N N . GLU A 1 80 ? -3.403 -1.911 -9.634 1.00 92.19 80 GLU A N 1
ATOM 603 C CA . GLU A 1 80 ? -3.588 -0.626 -10.312 1.00 92.19 80 GLU A CA 1
ATOM 604 C C . GLU A 1 80 ? -2.560 -0.415 -11.434 1.00 92.19 80 GLU A C 1
ATOM 606 O O . GLU A 1 80 ? -2.912 -0.046 -12.559 1.00 92.19 80 GLU A O 1
ATOM 611 N N . TYR A 1 81 ? -1.302 -0.783 -11.179 1.00 93.62 81 TYR A N 1
ATOM 612 C CA . TYR A 1 81 ? -0.207 -0.685 -12.145 1.00 93.62 81 TYR A CA 1
ATOM 613 C C . TYR A 1 81 ? -0.017 -1.947 -13.006 1.00 93.62 81 TYR A C 1
ATOM 615 O O . TYR A 1 81 ? 1.021 -2.100 -13.653 1.00 93.62 81 TYR A O 1
ATOM 623 N N . LYS A 1 82 ? -1.013 -2.846 -13.075 1.00 87.50 82 LYS A N 1
ATOM 624 C CA . LYS A 1 82 ? -1.049 -4.025 -13.973 1.00 87.50 82 LYS A CA 1
ATOM 625 C C . LYS A 1 82 ? 0.159 -4.964 -13.831 1.00 87.50 82 LYS A C 1
ATOM 627 O O . LYS A 1 82 ? 0.647 -5.517 -14.820 1.00 87.50 82 LYS A O 1
ATOM 632 N N . GLY A 1 83 ? 0.677 -5.121 -12.619 1.00 86.81 83 GLY A N 1
ATOM 633 C CA . GLY A 1 83 ? 1.876 -5.918 -12.362 1.00 86.81 83 GLY A CA 1
ATOM 634 C C . GLY A 1 83 ? 3.192 -5.208 -12.697 1.00 86.81 83 GLY A C 1
ATOM 635 O O . GLY A 1 83 ? 4.245 -5.842 -12.665 1.00 86.81 83 GLY A O 1
ATOM 636 N N . ASN A 1 84 ? 3.188 -3.905 -13.004 1.00 92.62 84 ASN A N 1
ATOM 637 C CA . ASN A 1 84 ? 4.425 -3.136 -13.131 1.00 92.62 84 ASN A CA 1
ATOM 638 C C . ASN A 1 84 ? 4.946 -2.718 -11.750 1.00 92.62 84 ASN A C 1
ATOM 640 O O . ASN A 1 84 ? 4.601 -1.661 -11.221 1.00 92.62 84 ASN A O 1
ATOM 644 N N . LEU A 1 85 ? 5.842 -3.536 -11.192 1.00 92.31 85 LEU A N 1
ATOM 645 C CA . LEU A 1 85 ? 6.445 -3.295 -9.878 1.00 92.31 85 LEU A CA 1
ATOM 646 C C . LEU A 1 85 ? 7.247 -1.986 -9.798 1.00 92.31 85 LEU A C 1
ATOM 648 O O . LEU A 1 85 ? 7.414 -1.454 -8.707 1.00 92.31 85 LEU A O 1
ATOM 652 N N . THR A 1 86 ? 7.746 -1.450 -10.919 1.00 95.56 86 THR A N 1
ATOM 653 C CA . THR A 1 86 ? 8.451 -0.153 -10.918 1.00 95.56 86 THR A CA 1
ATOM 654 C C . THR A 1 86 ? 7.517 0.969 -10.505 1.00 95.56 86 THR A C 1
ATOM 656 O O . THR A 1 86 ? 7.849 1.774 -9.641 1.00 95.56 86 THR A O 1
ATOM 659 N N . GLU A 1 87 ? 6.362 1.018 -11.159 1.00 95.69 87 GLU A N 1
ATOM 660 C CA . GLU A 1 87 ? 5.398 2.098 -10.996 1.00 95.69 87 GLU A CA 1
ATOM 661 C C . GLU A 1 87 ? 4.629 1.916 -9.690 1.00 95.69 87 GLU A C 1
ATOM 663 O O . GLU A 1 87 ? 4.467 2.879 -8.950 1.00 95.69 87 GLU A O 1
ATOM 668 N N . ALA A 1 88 ? 4.312 0.670 -9.317 1.00 95.81 88 ALA A N 1
ATOM 669 C CA . ALA A 1 88 ? 3.748 0.365 -8.005 1.00 95.81 88 ALA A CA 1
ATOM 670 C C . ALA A 1 88 ? 4.670 0.806 -6.853 1.00 95.81 88 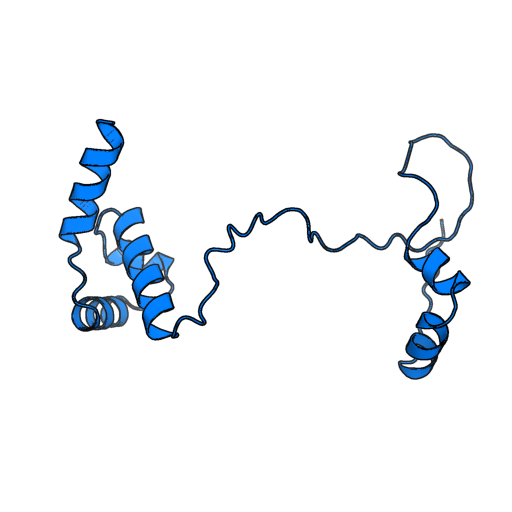ALA A C 1
ATOM 672 O O . ALA A 1 88 ? 4.199 1.391 -5.882 1.00 95.81 88 ALA A O 1
ATOM 6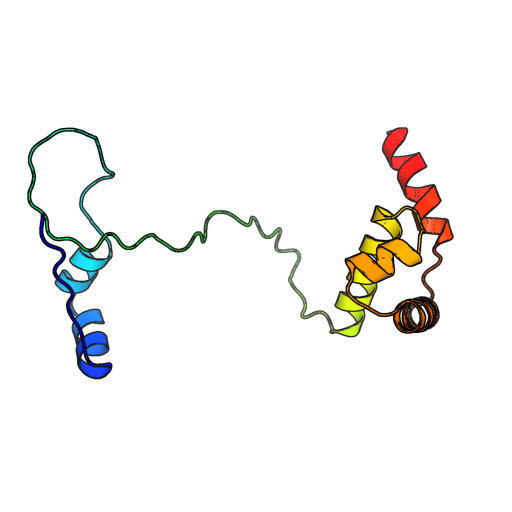73 N N . ALA A 1 89 ? 5.987 0.585 -6.959 1.00 97.00 89 ALA A N 1
ATOM 674 C CA . ALA A 1 89 ? 6.942 1.035 -5.941 1.00 97.00 89 ALA A CA 1
ATOM 675 C C . ALA A 1 89 ? 6.971 2.567 -5.816 1.00 97.00 89 ALA A C 1
ATOM 677 O O . ALA A 1 89 ? 6.936 3.090 -4.703 1.00 97.00 89 ALA A O 1
ATOM 678 N N . LYS A 1 90 ? 6.993 3.280 -6.952 1.00 96.81 90 LYS A N 1
ATOM 679 C CA . LYS A 1 90 ? 6.950 4.750 -6.986 1.00 96.81 90 LYS A CA 1
ATOM 680 C C . LYS A 1 90 ? 5.662 5.292 -6.370 1.00 96.81 90 LYS A C 1
ATOM 682 O O . LYS A 1 90 ? 5.729 6.219 -5.574 1.00 96.81 90 LYS A O 1
ATOM 687 N N . ALA A 1 91 ? 4.521 4.695 -6.701 1.00 95.75 91 ALA A N 1
ATOM 688 C CA . ALA A 1 91 ? 3.219 5.105 -6.187 1.00 95.75 91 ALA A CA 1
ATOM 689 C C . ALA A 1 91 ? 3.081 4.891 -4.677 1.00 95.75 91 ALA A C 1
ATOM 691 O O . ALA A 1 91 ? 2.523 5.730 -3.979 1.00 95.75 91 ALA A O 1
ATOM 692 N N . LEU A 1 92 ? 3.647 3.796 -4.164 1.00 95.62 92 LEU A N 1
ATOM 693 C CA . LEU A 1 92 ? 3.720 3.520 -2.729 1.00 95.62 92 LEU A CA 1
ATOM 694 C C . LEU A 1 92 ? 4.782 4.362 -2.002 1.00 95.62 92 LEU A C 1
ATOM 696 O O . LEU A 1 92 ? 4.850 4.320 -0.777 1.00 95.62 92 LEU A O 1
ATOM 700 N N . GLY A 1 93 ? 5.638 5.089 -2.727 1.00 96.94 93 GLY A N 1
ATOM 701 C CA . GLY A 1 93 ? 6.722 5.879 -2.142 1.00 96.94 93 GLY A CA 1
ATOM 702 C C . GLY A 1 93 ? 7.848 5.040 -1.528 1.00 96.94 93 GLY A C 1
ATOM 703 O O . GLY A 1 93 ? 8.584 5.534 -0.676 1.00 96.94 93 GLY A O 1
ATOM 704 N N . ILE A 1 94 ? 8.005 3.775 -1.940 1.00 96.81 94 ILE A N 1
ATOM 705 C CA . ILE A 1 94 ? 9.048 2.876 -1.426 1.00 96.81 94 ILE A CA 1
ATOM 706 C C . ILE A 1 94 ? 10.072 2.508 -2.499 1.00 96.81 94 ILE A C 1
ATOM 708 O O . ILE A 1 94 ? 9.794 2.467 -3.697 1.00 96.81 94 ILE A O 1
ATOM 712 N N . GLY A 1 95 ? 11.286 2.171 -2.062 1.00 97.50 95 GLY A N 1
ATOM 713 C CA . GLY A 1 95 ? 12.318 1.658 -2.957 1.00 97.50 95 GLY A CA 1
ATOM 714 C C . GLY A 1 95 ? 11.917 0.325 -3.597 1.00 97.50 95 GLY A C 1
ATOM 715 O O . GLY A 1 95 ? 11.329 -0.549 -2.958 1.00 97.50 95 GLY A O 1
ATOM 716 N N . ARG A 1 96 ? 12.318 0.117 -4.854 1.00 96.81 96 ARG A N 1
ATOM 717 C CA . ARG A 1 96 ? 12.028 -1.110 -5.617 1.00 96.81 96 ARG A CA 1
ATOM 718 C C . ARG A 1 96 ? 12.512 -2.383 -4.907 1.00 96.81 96 ARG A C 1
ATOM 720 O O . ARG A 1 96 ? 11.802 -3.382 -4.862 1.00 96.81 96 ARG A O 1
ATOM 727 N N . ALA A 1 97 ? 13.701 -2.330 -4.299 1.00 97.38 97 ALA A N 1
ATOM 728 C CA . ALA A 1 97 ? 14.263 -3.436 -3.520 1.00 97.38 97 ALA A CA 1
ATOM 729 C C . ALA A 1 97 ? 13.438 -3.762 -2.260 1.00 97.38 97 ALA A C 1
ATOM 731 O O . ALA A 1 97 ? 13.418 -4.911 -1.820 1.00 97.38 97 ALA A O 1
ATOM 732 N N . THR A 1 98 ? 12.759 -2.769 -1.682 1.00 97.19 98 THR A N 1
ATOM 733 C CA . THR A 1 98 ? 11.850 -2.955 -0.545 1.00 97.19 98 THR A CA 1
ATOM 734 C C . THR A 1 98 ? 10.551 -3.601 -1.006 1.00 97.19 98 THR A C 1
ATOM 736 O O . THR A 1 98 ? 10.120 -4.576 -0.393 1.00 97.19 98 THR A O 1
ATOM 739 N N . LEU A 1 99 ? 9.980 -3.133 -2.123 1.00 96.25 99 LEU A N 1
ATOM 740 C CA . LEU A 1 99 ? 8.787 -3.746 -2.710 1.00 96.25 99 LEU A CA 1
ATOM 741 C C . LEU A 1 99 ? 9.035 -5.228 -3.029 1.00 96.25 99 LEU A C 1
ATOM 743 O O . LEU A 1 99 ? 8.254 -6.070 -2.603 1.00 96.25 99 LEU A O 1
ATOM 747 N N . TYR A 1 100 ? 10.148 -5.570 -3.690 1.00 95.31 100 TYR A N 1
ATOM 748 C CA . TYR A 1 100 ? 10.474 -6.969 -4.001 1.00 95.31 100 TYR A CA 1
ATOM 749 C C . TYR A 1 100 ? 10.565 -7.856 -2.753 1.00 95.31 100 TYR A C 1
ATOM 751 O O . TYR A 1 100 ? 10.053 -8.975 -2.756 1.00 95.31 100 TYR A O 1
ATOM 759 N N . ARG A 1 101 ? 11.184 -7.359 -1.672 1.00 96.00 101 ARG A N 1
ATOM 760 C CA . ARG A 1 101 ? 11.268 -8.098 -0.403 1.00 96.00 101 ARG A CA 1
ATOM 761 C C . ARG A 1 101 ? 9.888 -8.352 0.193 1.00 96.00 101 ARG A C 1
ATOM 763 O O . ARG A 1 101 ? 9.615 -9.473 0.606 1.00 96.00 101 ARG A O 1
ATOM 770 N N . LYS A 1 102 ? 9.021 -7.338 0.206 1.00 95.69 102 LYS A N 1
ATOM 771 C CA . LYS A 1 102 ? 7.666 -7.443 0.763 1.00 95.69 102 LYS A CA 1
ATOM 772 C C . LYS A 1 102 ? 6.755 -8.332 -0.080 1.00 95.69 102 LYS A C 1
ATOM 774 O O . LYS A 1 102 ? 6.062 -9.172 0.473 1.00 95.69 102 LYS A O 1
ATOM 779 N N . VAL A 1 103 ? 6.827 -8.233 -1.406 1.00 94.75 103 VAL A N 1
ATOM 780 C CA . VAL A 1 103 ? 6.098 -9.119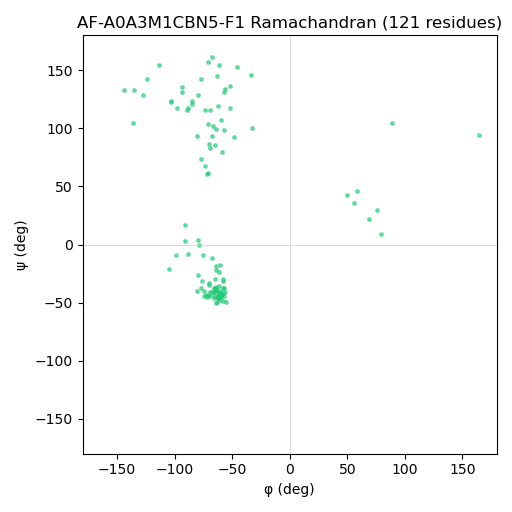 -2.331 1.00 94.75 103 VAL A CA 1
ATOM 781 C C . VAL A 1 103 ? 6.450 -10.584 -2.079 1.00 94.75 103 VAL A C 1
ATOM 783 O O . VAL A 1 103 ? 5.555 -11.419 -1.978 1.00 94.75 103 VAL A O 1
ATOM 786 N N . LYS A 1 104 ? 7.742 -10.887 -1.892 1.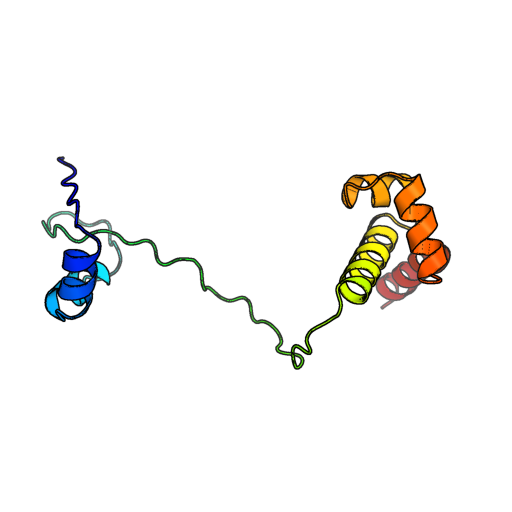00 94.25 104 LYS A N 1
ATOM 787 C CA . LYS A 1 104 ? 8.194 -12.239 -1.545 1.00 94.25 104 LYS A CA 1
ATOM 788 C C . LYS A 1 104 ? 7.745 -12.664 -0.142 1.00 94.25 104 LYS A C 1
ATOM 790 O O . LYS A 1 104 ? 7.338 -13.802 0.034 1.00 94.25 104 LYS A O 1
ATOM 795 N N . LEU A 1 105 ? 7.807 -11.766 0.843 1.00 94.56 105 LEU A N 1
ATOM 796 C CA . LEU A 1 105 ? 7.380 -12.038 2.222 1.00 94.56 105 LEU A CA 1
ATOM 797 C C . LEU A 1 105 ? 5.887 -12.397 2.302 1.00 94.56 105 LEU A C 1
ATOM 799 O O . LEU A 1 105 ? 5.508 -13.308 3.030 1.00 94.56 105 LEU A O 1
ATOM 803 N N . TYR A 1 106 ? 5.053 -11.682 1.548 1.00 94.31 106 TYR A N 1
ATOM 804 C CA . TYR A 1 106 ? 3.603 -11.868 1.535 1.00 94.31 106 TYR A CA 1
ATOM 805 C C . TYR A 1 106 ? 3.121 -12.878 0.483 1.00 94.31 106 TYR A C 1
ATOM 807 O O . TYR A 1 106 ? 1.914 -13.063 0.355 1.00 94.31 106 TYR A O 1
ATOM 815 N N . ASN A 1 107 ? 4.034 -13.529 -0.252 1.00 92.19 107 ASN A N 1
ATOM 816 C CA . ASN A 1 107 ? 3.729 -14.468 -1.341 1.00 92.19 107 ASN A CA 1
ATOM 817 C C . ASN A 1 107 ? 2.716 -13.912 -2.361 1.00 92.19 107 ASN A C 1
ATOM 819 O O . ASN A 1 107 ? 1.799 -14.608 -2.787 1.00 92.19 107 ASN A O 1
ATOM 823 N N . ILE A 1 108 ? 2.873 -12.643 -2.740 1.00 89.62 108 ILE A N 1
ATOM 824 C CA . ILE A 1 108 ? 1.995 -11.987 -3.714 1.00 89.62 108 ILE A CA 1
ATOM 825 C C . ILE A 1 108 ? 2.504 -12.318 -5.120 1.00 89.62 108 ILE A C 1
ATOM 827 O O . ILE A 1 108 ? 3.655 -12.006 -5.431 1.00 89.62 108 ILE A O 1
ATOM 831 N N . ASP A 1 109 ? 1.661 -12.894 -5.981 1.00 88.69 109 ASP A N 1
ATOM 832 C CA . ASP A 1 109 ? 1.992 -13.093 -7.395 1.00 88.69 109 ASP A CA 1
ATOM 833 C C . ASP A 1 109 ? 1.573 -11.866 -8.235 1.00 88.69 109 ASP A C 1
ATOM 835 O O . ASP A 1 109 ? 0.383 -11.561 -8.368 1.00 88.69 109 ASP A O 1
ATOM 839 N N . PRO A 1 110 ? 2.521 -11.136 -8.854 1.00 82.06 110 PRO A N 1
ATOM 840 C CA . PRO A 1 110 ? 2.200 -10.031 -9.752 1.00 82.06 110 PRO A CA 1
ATOM 841 C C . PRO A 1 110 ? 1.441 -10.451 -11.018 1.00 82.06 110 PRO A C 1
ATOM 843 O O . PRO A 1 110 ? 0.866 -9.595 -11.698 1.00 82.06 110 PRO A O 1
ATOM 846 N N . ALA A 1 111 ? 1.462 -11.735 -11.389 1.00 80.25 111 ALA A N 1
ATOM 847 C C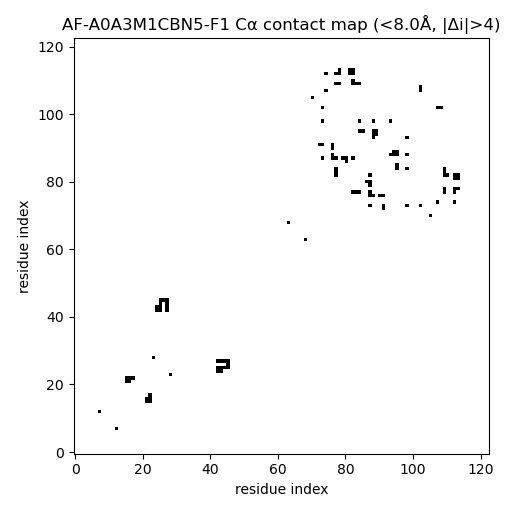A . ALA A 1 111 ? 0.738 -12.238 -12.548 1.00 80.25 111 ALA A CA 1
ATOM 848 C C . ALA A 1 111 ? -0.782 -12.236 -12.330 1.00 80.25 111 ALA A C 1
ATOM 850 O O . ALA A 1 111 ? -1.516 -11.897 -13.264 1.00 80.25 111 ALA A O 1
ATOM 851 N N . ASP A 1 112 ? -1.243 -12.498 -11.106 1.00 80.00 112 ASP A N 1
ATOM 852 C CA . ASP A 1 112 ? -2.667 -12.545 -10.750 1.00 80.00 112 ASP A CA 1
ATOM 853 C C . ASP A 1 112 ? -3.369 -11.204 -10.976 1.00 80.00 112 ASP A C 1
ATOM 855 O O . ASP A 1 112 ? -4.503 -11.137 -11.467 1.00 80.00 112 ASP A O 1
ATOM 859 N N . ALA A 1 113 ? -2.652 -10.107 -10.724 1.00 76.88 113 ALA A N 1
ATOM 860 C CA . ALA A 1 113 ? -3.123 -8.752 -10.985 1.00 76.88 113 ALA A CA 1
ATOM 861 C C . ALA A 1 113 ? -3.505 -8.517 -12.458 1.00 76.88 113 ALA A C 1
ATOM 863 O O . ALA A 1 113 ? -4.423 -7.747 -12.752 1.00 76.88 113 ALA A O 1
ATOM 864 N N . ARG A 1 114 ? -2.836 -9.194 -13.402 1.00 71.19 114 ARG A N 1
ATOM 865 C CA . ARG A 1 114 ? -3.123 -9.064 -14.840 1.00 71.19 114 ARG A CA 1
ATOM 866 C C . ARG A 1 114 ? -4.394 -9.809 -15.248 1.00 71.19 114 ARG A C 1
ATOM 868 O O . ARG A 1 114 ? -5.093 -9.355 -16.155 1.00 71.19 114 ARG A O 1
ATOM 875 N N . ASN A 1 115 ? -4.718 -10.910 -14.572 1.00 69.44 115 ASN A N 1
ATOM 876 C CA . ASN A 1 115 ? -5.864 -11.757 -14.909 1.00 69.44 115 ASN A CA 1
ATOM 877 C C . ASN A 1 115 ? -7.190 -11.199 -14.372 1.00 69.44 115 ASN A C 1
ATOM 879 O O . ASN A 1 115 ? -8.172 -11.146 -15.110 1.00 69.44 115 ASN A O 1
ATOM 883 N N . LYS A 1 116 ? -7.204 -10.661 -13.150 1.00 64.25 116 LYS A N 1
ATOM 884 C CA . LYS A 1 116 ? -8.430 -10.217 -12.455 1.00 64.25 116 LYS A CA 1
ATOM 885 C C . LYS A 1 116 ? -9.175 -9.055 -13.141 1.00 64.25 116 LYS A C 1
ATOM 887 O O . LYS A 1 116 ? -10.379 -8.878 -12.968 1.00 64.25 116 LYS A O 1
ATOM 892 N N . ARG A 1 117 ? -8.492 -8.265 -13.982 1.00 62.06 117 ARG A N 1
ATOM 893 C CA . ARG A 1 117 ? -9.131 -7.218 -14.808 1.00 62.06 117 ARG A CA 1
ATOM 894 C C . ARG A 1 117 ? -9.804 -7.775 -16.066 1.00 62.06 117 ARG A C 1
ATOM 896 O O . ARG A 1 117 ? -10.732 -7.144 -16.564 1.00 62.06 117 ARG A O 1
ATOM 903 N N . ARG A 1 118 ? -9.349 -8.921 -16.595 1.00 59.94 118 ARG A N 1
ATOM 904 C CA . ARG A 1 118 ? -9.990 -9.570 -17.754 1.00 59.94 118 ARG A CA 1
ATOM 905 C C . ARG A 1 118 ? -11.398 -10.030 -17.391 1.00 59.94 118 ARG A C 1
ATOM 907 O O . ARG A 1 118 ? -12.305 -9.839 -18.183 1.00 59.94 118 ARG A O 1
ATOM 914 N N . GLU A 1 119 ? -11.579 -10.528 -16.175 1.00 59.44 119 GLU A N 1
ATOM 915 C CA . GLU A 1 119 ? -12.873 -10.981 -15.658 1.00 59.44 119 GLU A CA 1
ATOM 916 C C . GLU A 1 119 ? -13.840 -9.811 -15.426 1.00 59.44 119 GLU A C 1
ATOM 918 O O . GLU A 1 119 ? -14.973 -9.846 -15.892 1.00 59.44 119 GLU A O 1
ATOM 923 N N . LYS A 1 120 ? -13.371 -8.708 -14.824 1.00 58.06 120 LYS A N 1
ATOM 924 C CA . LYS A 1 120 ? -14.193 -7.500 -14.601 1.00 58.06 120 LYS A CA 1
ATOM 925 C C . LYS A 1 120 ? -14.594 -6.734 -15.867 1.00 58.06 120 LYS A C 1
ATOM 927 O O . LYS A 1 120 ? -15.377 -5.802 -15.764 1.00 58.06 120 LYS A O 1
ATOM 932 N N . LYS A 1 121 ? -14.005 -7.038 -17.027 1.00 56.94 121 LYS A N 1
ATOM 933 C CA . LYS A 1 121 ? -14.334 -6.375 -18.303 1.00 56.94 121 LYS A CA 1
ATOM 934 C C . LYS A 1 121 ? -15.307 -7.190 -19.166 1.00 56.94 121 LYS A C 1
ATOM 936 O O . LYS A 1 121 ? -15.704 -6.707 -20.220 1.00 56.94 121 LYS A O 1
ATOM 941 N N . VAL A 1 122 ? -15.588 -8.432 -18.768 1.00 53.75 122 VAL A N 1
ATOM 942 C CA . VAL A 1 122 ? -16.464 -9.383 -19.474 1.00 53.75 122 VAL A CA 1
ATOM 943 C C . VAL A 1 122 ? -17.821 -9.525 -18.766 1.00 53.75 122 VAL A C 1
ATOM 945 O O . VAL A 1 122 ? -18.787 -9.920 -19.411 1.00 53.75 122 VAL A O 1
ATOM 948 N N . ALA A 1 123 ? -17.893 -9.175 -17.479 1.00 48.81 123 ALA A N 1
ATOM 949 C CA . ALA A 1 123 ? -19.134 -8.933 -16.739 1.00 48.81 123 ALA A CA 1
ATOM 950 C C . ALA A 1 123 ? -19.607 -7.484 -16.919 1.00 48.81 123 ALA A C 1
ATOM 952 O O . ALA A 1 123 ? -20.839 -7.275 -16.920 1.00 48.81 123 ALA A O 1
#

Secondary structure (DSSP, 8-state):
--PPPPP--HHHHHHHTT-HHHHHHHTT-S------S----------------------------HHHHHHHHHHHHHHHTTT-HHHHHHHTT--HHHHHHHHHHTT--TTHHHHHHHHHTT-

Radius of gyration: 25.91 Å; Cα contacts (8 Å, |Δi|>4): 64; chains: 1; bounding box: 44×60×51 Å

Solvent-accessible surface area (backbone atoms only — not comparable to full-atom values): 7894 Å² total; per-residue (Å²): 142,79,90,84,83,84,88,71,55,76,66,58,45,57,58,42,68,71,34,70,67,53,45,45,42,51,68,45,87,61,78,80,92,68,97,65,86,86,81,97,69,99,52,58,84,65,77,75,75,85,78,77,73,77,77,67,76,74,62,82,80,66,87,71,53,71,69,54,54,48,48,52,52,51,53,50,33,27,37,76,44,56,38,37,58,70,58,21,16,60,75,71,72,45,56,59,74,54,47,54,52,48,36,60,74,69,68,58,62,54,66,58,35,53,52,62,57,59,56,70,72,74,109